Protein AF-A0A6V7L2P6-F1 (afdb_monomer)

Sequence (156 aa):
LWMKYSAVFPNIWAATAFKGATGSTRQIPIISHHISNHERWLEELGNHGNKISEFRGTAFTGWSRYDHYATMCELLPTAIPSLALCLRVWLHGYTEQTHMQVARSLGYVDHPLHINPQIRPVPIPNNLSYPGWQLTNGIDWYLNFKTKFDGIVNSD

Organism: NCBI:txid1563983

Radius of gyration: 18.39 Å; Cα contacts (8 Å, |Δi|>4): 206; chains: 1; bounding box: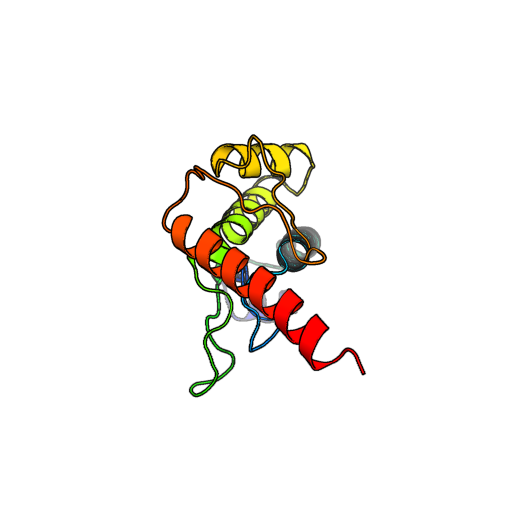 47×30×59 Å

Foldseek 3Di:
DLLVCVVPPLEDEAEAELEDPPDQAAAAGLLVVRLVRLVVVVVCCVVCVVSHNYYDYYHYDYDQGPDPPTHGHHDPLNRVLSVQLSVLCNVPNDDPVSLVVSCVQQPVPVHHDDSHDDDDDDDQDPDTDDPPSVVNSVSSVVVNVVNVVVCVVPPD

Solvent-accessible surface area (backbone atoms only — not comparable to full-atom values): 8949 Å² total; per-residue (Å²): 112,52,61,66,48,38,74,74,40,68,66,44,71,50,75,51,51,37,33,50,99,83,50,61,76,36,64,60,50,54,29,52,59,30,42,51,52,48,54,52,49,51,48,51,44,70,77,46,40,90,46,45,79,36,79,78,50,70,48,82,39,65,49,47,48,84,51,97,84,50,56,73,17,35,50,66,43,45,24,45,66,26,40,53,47,37,55,48,29,71,76,70,45,87,45,74,65,54,50,52,52,49,27,47,67,41,34,36,72,97,39,85,72,72,43,58,88,71,80,70,69,68,90,75,77,68,81,52,60,49,82,52,42,69,55,31,43,51,51,52,51,49,52,28,50,48,51,54,50,52,55,62,76,66,67,123

Structure (mmCIF, N/CA/C/O backbone):
data_AF-A0A6V7L2P6-F1
#
_entry.id   AF-A0A6V7L2P6-F1
#
loop_
_atom_site.group_PDB
_atom_site.id
_atom_site.type_symbol
_atom_site.label_atom_id
_atom_site.label_alt_id
_atom_site.label_comp_id
_atom_site.label_asym_id
_atom_site.label_entity_id
_atom_site.label_seq_id
_atom_site.pdbx_PDB_ins_code
_atom_site.Cartn_x
_atom_site.Cartn_y
_atom_site.Cartn_z
_atom_site.occupancy
_atom_site.B_iso_or_equiv
_atom_site.auth_seq_id
_atom_site.auth_comp_id
_atom_site.auth_asym_id
_atom_site.auth_atom_id
_atom_site.pdbx_PDB_model_num
ATOM 1 N N . LEU A 1 1 ? -23.751 5.116 9.781 1.00 85.31 1 LEU A N 1
ATOM 2 C CA . LEU A 1 1 ? -23.203 3.748 9.665 1.00 85.31 1 LEU A CA 1
ATOM 3 C C . LEU A 1 1 ? -22.838 3.183 11.038 1.00 85.31 1 LEU A C 1
ATOM 5 O O . LEU A 1 1 ? -23.547 2.302 11.500 1.00 85.31 1 LEU A O 1
ATOM 9 N N . TRP A 1 2 ? -21.841 3.753 11.724 1.00 90.62 2 TRP A N 1
ATOM 10 C CA . TRP A 1 2 ? -21.300 3.252 13.000 1.00 90.62 2 TRP A CA 1
ATOM 11 C C . TRP A 1 2 ? -22.331 2.942 14.087 1.00 90.62 2 TRP A C 1
ATOM 13 O O . TRP A 1 2 ? -22.355 1.819 14.567 1.00 90.62 2 TRP A O 1
ATOM 23 N N . MET A 1 3 ? -23.272 3.851 14.370 1.00 88.88 3 MET A N 1
ATOM 24 C CA . MET A 1 3 ? -24.327 3.598 15.370 1.00 88.88 3 MET A CA 1
ATOM 25 C C . MET A 1 3 ? -25.169 2.347 15.067 1.00 88.88 3 MET A C 1
ATOM 27 O O . MET A 1 3 ? -25.564 1.637 15.983 1.00 88.88 3 MET A O 1
ATOM 31 N N . LYS A 1 4 ? -25.430 2.055 13.782 1.00 91.12 4 LYS A N 1
ATOM 32 C CA . LYS A 1 4 ? -26.179 0.852 13.387 1.00 91.12 4 LYS A CA 1
ATOM 33 C C . LYS A 1 4 ? -25.357 -0.410 13.634 1.00 91.12 4 LYS A C 1
ATOM 35 O O . LYS A 1 4 ? -25.902 -1.393 14.116 1.00 91.12 4 LYS A O 1
ATOM 40 N N . TYR A 1 5 ? -24.061 -0.380 13.321 1.00 90.25 5 TYR A N 1
ATOM 41 C CA . TYR A 1 5 ? -23.186 -1.523 13.571 1.00 90.25 5 TYR A CA 1
ATOM 42 C C . TYR A 1 5 ? -22.951 -1.748 15.057 1.00 90.25 5 TYR A C 1
ATOM 44 O O . TYR A 1 5 ? -23.058 -2.883 15.496 1.00 90.25 5 TYR A O 1
ATOM 52 N N . SER A 1 6 ? -22.729 -0.698 15.843 1.00 89.88 6 SER A N 1
ATOM 53 C CA . SER A 1 6 ? -22.523 -0.822 17.290 1.00 89.88 6 SER A CA 1
ATOM 54 C C . SER A 1 6 ? -23.771 -1.253 18.057 1.00 89.88 6 SER A C 1
ATOM 56 O O . SER A 1 6 ? -23.647 -1.824 19.132 1.00 89.88 6 SER A O 1
ATOM 58 N N . ALA A 1 7 ? -24.970 -1.063 17.496 1.00 91.25 7 ALA A N 1
ATOM 59 C CA . ALA A 1 7 ? -26.194 -1.623 18.068 1.00 91.25 7 ALA A CA 1
ATOM 60 C C . ALA A 1 7 ? -26.267 -3.161 17.972 1.00 91.25 7 ALA A C 1
ATOM 62 O O . ALA A 1 7 ? -27.028 -3.776 18.712 1.00 91.25 7 ALA A O 1
ATOM 63 N N . VAL A 1 8 ? -25.508 -3.782 17.060 1.00 94.75 8 VAL A N 1
ATOM 64 C CA . VAL A 1 8 ? -25.556 -5.231 16.788 1.00 94.75 8 VAL A CA 1
ATOM 65 C C . VAL A 1 8 ? -24.246 -5.924 17.163 1.00 94.75 8 VAL A C 1
ATOM 67 O O . VAL A 1 8 ? -24.256 -7.013 17.731 1.00 94.75 8 VAL A O 1
ATOM 70 N N . PHE A 1 9 ? -23.112 -5.301 16.846 1.00 93.56 9 PHE A N 1
ATOM 71 C CA . PHE A 1 9 ? -21.780 -5.863 17.012 1.00 93.56 9 PHE A CA 1
ATOM 72 C C . PHE A 1 9 ? -21.034 -5.129 18.129 1.00 93.56 9 PHE A C 1
ATOM 74 O O . PHE A 1 9 ? -20.708 -3.950 17.969 1.00 93.56 9 PHE A O 1
ATOM 81 N N . PRO A 1 10 ? -20.708 -5.816 19.239 1.00 91.06 10 PRO A N 1
ATOM 82 C CA . PRO A 1 10 ? -20.013 -5.189 20.359 1.00 91.06 10 PRO A CA 1
ATOM 83 C C . PRO A 1 10 ? -18.560 -4.841 20.025 1.00 91.06 10 PRO A C 1
ATOM 85 O O . PRO A 1 10 ? -17.998 -3.948 20.641 1.00 91.06 10 PRO A O 1
ATOM 88 N N . ASN A 1 11 ? -17.958 -5.535 19.053 1.00 93.88 11 ASN A N 1
ATOM 89 C CA . ASN A 1 11 ? -16.575 -5.352 18.629 1.00 93.88 11 ASN A CA 1
ATOM 90 C C . ASN A 1 11 ? -16.528 -5.067 17.127 1.00 93.88 11 ASN A C 1
ATOM 92 O O . ASN A 1 11 ? -17.160 -5.780 16.346 1.00 93.88 11 ASN A O 1
ATOM 96 N N . ILE A 1 12 ? -15.728 -4.085 16.724 1.00 92.31 12 ILE A N 1
ATOM 97 C CA . ILE A 1 12 ? -15.554 -3.688 15.327 1.00 92.31 12 ILE A CA 1
ATOM 98 C C . ILE A 1 12 ? -14.090 -3.846 14.914 1.00 92.31 12 ILE A C 1
ATOM 100 O O . ILE A 1 12 ? -13.177 -3.465 15.644 1.00 92.31 12 ILE A O 1
ATOM 104 N N . TRP A 1 13 ? -13.888 -4.381 13.713 1.00 94.06 13 TRP A N 1
ATOM 105 C CA . TRP A 1 13 ? -12.611 -4.409 13.006 1.00 94.06 13 TRP A CA 1
ATOM 106 C C . TRP A 1 13 ? -12.747 -3.640 11.695 1.00 94.06 13 TRP A C 1
ATOM 108 O O . TRP A 1 13 ? -13.805 -3.677 11.064 1.00 94.06 13 TRP A O 1
ATOM 118 N N . ALA A 1 14 ? -11.675 -2.981 11.265 1.00 92.94 14 ALA A N 1
ATOM 119 C CA . ALA A 1 14 ? -11.579 -2.417 9.923 1.00 92.94 14 ALA A CA 1
ATOM 120 C C . ALA A 1 14 ? -10.668 -3.268 9.032 1.00 92.94 14 ALA A C 1
ATOM 122 O O . ALA A 1 14 ? -9.847 -4.059 9.503 1.00 92.94 14 ALA A O 1
ATOM 123 N N . ALA A 1 15 ? -10.786 -3.075 7.723 1.00 95.12 15 ALA A N 1
ATOM 124 C CA . ALA A 1 15 ? -9.839 -3.598 6.754 1.00 95.12 15 ALA A CA 1
ATOM 125 C C . ALA A 1 15 ? -9.508 -2.510 5.731 1.00 95.12 15 ALA A C 1
ATOM 127 O O . ALA A 1 15 ? -10.397 -1.855 5.192 1.00 95.12 15 ALA A O 1
ATOM 128 N N . THR A 1 16 ? -8.221 -2.334 5.466 1.00 96.06 16 THR A N 1
ATOM 129 C CA . THR A 1 16 ? -7.676 -1.423 4.450 1.00 96.06 16 THR A CA 1
ATOM 130 C C . THR A 1 16 ? -6.786 -2.217 3.496 1.00 96.06 16 THR A C 1
ATOM 132 O O . THR A 1 16 ? -6.536 -3.402 3.725 1.00 96.06 16 THR A O 1
ATOM 135 N N . ALA A 1 17 ? -6.325 -1.610 2.405 1.00 96.88 17 ALA A N 1
ATOM 136 C CA . ALA A 1 17 ? -5.499 -2.273 1.404 1.00 96.88 17 ALA A CA 1
ATOM 137 C C . ALA A 1 17 ? -4.221 -1.486 1.107 1.00 96.88 17 ALA A C 1
ATOM 139 O O . ALA A 1 17 ? -4.285 -0.280 0.873 1.00 96.88 17 ALA A O 1
ATOM 140 N N . PHE A 1 18 ? -3.080 -2.181 1.075 1.00 97.69 18 PHE A N 1
ATOM 141 C CA . PHE A 1 18 ? -1.772 -1.615 0.703 1.00 97.69 18 PHE A CA 1
ATOM 142 C C . PHE A 1 18 ? -1.365 -1.927 -0.748 1.00 97.69 18 PHE A C 1
ATOM 144 O O . PHE A 1 18 ? -0.371 -1.393 -1.237 1.00 97.69 18 PHE A O 1
ATOM 151 N N . LYS A 1 19 ? -2.099 -2.820 -1.419 1.00 96.81 19 LYS A N 1
ATOM 152 C CA . LYS A 1 19 ? -1.978 -3.145 -2.847 1.00 96.81 19 LYS A CA 1
ATOM 153 C C . LYS A 1 19 ? -3.313 -3.646 -3.392 1.00 96.81 19 LYS A C 1
ATOM 155 O O . LYS A 1 19 ? -4.166 -4.093 -2.616 1.00 96.81 19 LYS A O 1
ATOM 160 N N . GLY A 1 20 ? -3.460 -3.661 -4.710 1.00 93.69 20 GLY A N 1
ATOM 161 C CA . GLY A 1 20 ? -4.703 -4.037 -5.380 1.00 93.69 20 GLY A CA 1
ATOM 162 C C . GLY A 1 20 ? -5.631 -2.838 -5.576 1.00 93.69 20 GLY A C 1
ATOM 163 O O . GLY A 1 20 ? -5.279 -1.699 -5.285 1.00 93.69 20 GLY A O 1
ATOM 164 N N . ALA A 1 21 ? -6.839 -3.090 -6.082 1.00 85.25 21 ALA A N 1
ATOM 165 C CA . ALA A 1 21 ? -7.905 -2.095 -6.301 1.00 85.25 21 ALA A CA 1
ATOM 166 C C . ALA A 1 21 ? -7.582 -0.891 -7.227 1.00 85.25 21 ALA A C 1
ATOM 168 O O . ALA A 1 21 ? -8.449 -0.053 -7.451 1.00 85.25 21 ALA A O 1
ATOM 169 N N . THR A 1 22 ? -6.384 -0.813 -7.822 1.00 90.81 22 THR A N 1
ATOM 170 C CA . THR A 1 22 ? -5.962 0.284 -8.723 1.00 90.81 22 THR A CA 1
ATOM 171 C C . THR A 1 22 ? -5.808 -0.126 -10.202 1.00 90.81 22 THR A C 1
ATOM 173 O O . THR A 1 22 ? -5.385 0.668 -11.050 1.00 90.81 22 THR A O 1
ATOM 176 N N . GLY A 1 23 ? -6.136 -1.374 -10.539 1.00 91.62 23 GLY A N 1
ATOM 177 C CA . GLY A 1 23 ? -6.102 -1.963 -11.883 1.00 91.62 23 GLY A CA 1
ATOM 178 C C . GLY A 1 23 ? -5.876 -3.483 -11.871 1.00 91.62 23 GLY A C 1
ATOM 179 O O . GLY A 1 23 ? -5.050 -3.981 -11.110 1.00 91.62 23 GLY A O 1
ATOM 180 N N . SER A 1 24 ? -6.580 -4.222 -12.734 1.00 90.75 24 SER A N 1
ATOM 181 C CA . SER A 1 24 ? -6.551 -5.698 -12.786 1.00 90.75 24 SER A CA 1
ATOM 182 C C . SER A 1 24 ? -5.268 -6.305 -13.355 1.00 90.75 24 SER A C 1
ATOM 184 O O . SER A 1 24 ? -4.947 -7.452 -13.062 1.00 90.75 24 SER A O 1
ATOM 186 N N . THR A 1 25 ? -4.510 -5.534 -14.132 1.00 91.25 25 THR A N 1
ATOM 187 C CA . THR A 1 25 ? -3.255 -5.962 -14.777 1.00 91.25 25 THR A CA 1
ATOM 188 C C . THR A 1 25 ? -2.045 -5.163 -14.291 1.00 91.25 25 THR A C 1
ATOM 190 O O . THR A 1 25 ? -0.958 -5.219 -14.878 1.00 91.25 25 THR A O 1
ATOM 193 N N . ARG A 1 26 ? -2.218 -4.386 -13.214 1.00 92.44 26 ARG A N 1
ATOM 194 C CA . ARG A 1 26 ? -1.182 -3.498 -12.691 1.00 92.44 26 ARG A CA 1
ATOM 195 C C . ARG A 1 26 ? -0.044 -4.313 -12.073 1.00 92.44 26 ARG A C 1
ATOM 197 O O . ARG A 1 26 ? -0.278 -5.278 -11.354 1.00 92.44 26 ARG A O 1
ATOM 204 N N . GLN A 1 27 ? 1.194 -3.920 -12.366 1.00 94.44 27 GLN A N 1
ATOM 205 C CA . GLN A 1 27 ? 2.391 -4.633 -11.901 1.00 94.44 27 GLN A CA 1
ATOM 206 C C . GLN A 1 27 ? 2.978 -4.045 -10.612 1.00 94.44 27 GLN A C 1
ATOM 208 O O . GLN A 1 27 ? 3.554 -4.787 -9.826 1.00 94.44 27 GLN A O 1
ATOM 213 N N . ILE A 1 28 ? 2.819 -2.735 -10.391 1.00 95.06 28 ILE A N 1
ATOM 214 C CA . ILE A 1 28 ? 3.345 -2.000 -9.230 1.00 95.06 28 ILE A CA 1
ATOM 215 C C . ILE A 1 28 ? 2.219 -1.147 -8.626 1.00 95.06 28 ILE A C 1
ATOM 217 O O . ILE A 1 28 ? 1.508 -0.489 -9.398 1.00 95.06 28 ILE A O 1
ATOM 221 N N . PRO A 1 29 ? 2.055 -1.111 -7.291 1.00 96.00 29 PRO A N 1
ATOM 222 C CA . PRO A 1 29 ? 1.019 -0.305 -6.651 1.00 96.00 29 PRO A CA 1
ATOM 223 C C . PRO A 1 29 ? 1.151 1.198 -6.901 1.00 96.00 29 PRO A C 1
ATOM 225 O O . PRO A 1 29 ? 2.252 1.739 -7.007 1.00 96.00 29 PRO A O 1
ATOM 228 N N . ILE A 1 30 ? 0.015 1.900 -6.909 1.00 97.00 30 ILE A N 1
ATOM 229 C CA . ILE A 1 30 ? -0.003 3.359 -6.748 1.00 97.00 30 ILE A CA 1
ATOM 230 C C . ILE A 1 30 ? 0.068 3.647 -5.2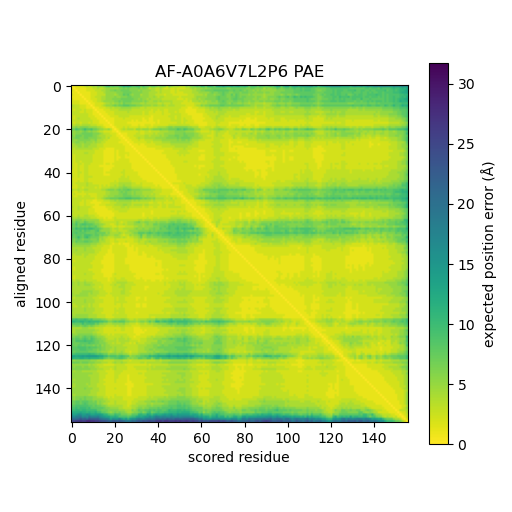46 1.00 97.00 30 ILE A C 1
ATOM 232 O O . ILE A 1 30 ? -0.953 3.673 -4.562 1.00 97.00 30 ILE A O 1
ATOM 236 N N . ILE A 1 31 ? 1.272 3.835 -4.711 1.00 98.06 31 ILE A N 1
ATOM 237 C CA . ILE A 1 31 ? 1.471 3.965 -3.261 1.00 98.06 31 ILE A CA 1
ATOM 238 C C . ILE A 1 31 ? 0.709 5.171 -2.692 1.00 98.06 31 ILE A C 1
ATOM 240 O O . ILE A 1 31 ? 0.090 5.058 -1.638 1.00 98.06 31 ILE A O 1
ATOM 244 N N . SER A 1 32 ? 0.689 6.301 -3.402 1.00 97.94 32 SER A N 1
ATOM 245 C CA . SER A 1 32 ? -0.044 7.508 -2.987 1.00 97.94 32 SER A CA 1
ATOM 246 C C . SER A 1 32 ? -1.545 7.265 -2.791 1.00 97.94 32 SER A C 1
ATOM 248 O O . SER A 1 32 ? -2.134 7.786 -1.846 1.00 97.94 32 SER A O 1
ATOM 250 N N . HIS A 1 33 ? -2.158 6.423 -3.630 1.00 97.62 33 HIS A N 1
ATOM 251 C CA . HIS A 1 33 ? -3.555 6.021 -3.483 1.00 97.62 33 HIS A CA 1
ATOM 252 C C . HIS A 1 33 ? -3.770 5.262 -2.170 1.00 97.62 33 HIS A C 1
ATOM 254 O O . HIS A 1 33 ? -4.693 5.569 -1.417 1.00 97.62 33 HIS A O 1
ATOM 260 N N . HIS A 1 34 ? -2.892 4.304 -1.864 1.00 98.00 34 HIS A N 1
ATOM 261 C CA . HIS A 1 34 ? -2.993 3.530 -0.632 1.00 98.00 34 HIS A CA 1
ATOM 262 C C . HIS A 1 34 ? -2.703 4.380 0.609 1.00 98.00 34 HIS A C 1
ATOM 264 O O . HIS A 1 34 ? -3.440 4.258 1.583 1.00 98.00 34 HIS A O 1
ATOM 270 N N . ILE A 1 35 ? -1.722 5.288 0.570 1.00 98.19 35 ILE A N 1
ATOM 271 C CA . ILE A 1 35 ? -1.475 6.265 1.645 1.00 98.19 35 ILE A CA 1
ATOM 272 C C . ILE A 1 35 ? -2.738 7.086 1.911 1.00 98.19 35 ILE A C 1
ATOM 274 O O . ILE A 1 35 ? -3.235 7.081 3.035 1.00 98.19 35 ILE A O 1
ATOM 278 N N . SER A 1 36 ? -3.305 7.700 0.868 1.00 97.88 36 SER A N 1
ATOM 279 C CA . SER A 1 36 ? -4.511 8.522 0.996 1.00 97.88 36 SER A CA 1
ATOM 280 C C . SER A 1 36 ? -5.678 7.727 1.587 1.00 97.88 36 SER A C 1
ATOM 282 O O . SER A 1 36 ? -6.374 8.214 2.473 1.00 97.88 36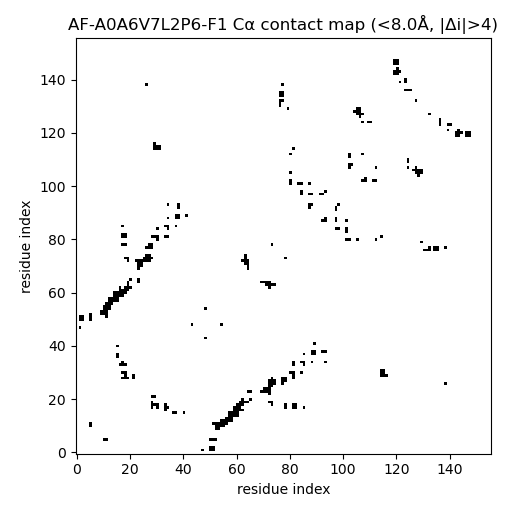 SER A O 1
ATOM 284 N N . ASN A 1 37 ? -5.860 6.470 1.172 1.00 97.31 37 ASN A N 1
ATOM 285 C CA . ASN A 1 37 ? -6.890 5.603 1.740 1.00 97.31 37 ASN A CA 1
ATOM 286 C C . ASN A 1 37 ? -6.688 5.351 3.248 1.00 97.31 37 ASN A C 1
ATOM 288 O O . ASN A 1 37 ? -7.658 5.346 4.001 1.00 97.31 37 ASN A O 1
ATOM 292 N N . HIS A 1 38 ? -5.447 5.169 3.711 1.00 97.75 38 HIS A N 1
ATOM 293 C CA . HIS A 1 38 ? -5.165 4.987 5.140 1.00 97.75 38 HIS A CA 1
ATOM 294 C C . HIS A 1 38 ? -5.406 6.269 5.939 1.00 97.75 38 HIS A C 1
ATOM 296 O O . HIS A 1 38 ? -5.995 6.200 7.014 1.00 97.75 38 HIS A O 1
ATOM 302 N N . GLU A 1 39 ? -5.025 7.432 5.407 1.00 97.75 39 GLU A N 1
ATOM 303 C CA . GLU A 1 39 ? -5.317 8.723 6.041 1.00 97.75 39 GLU A CA 1
ATOM 304 C C . GLU A 1 39 ? -6.825 8.958 6.177 1.00 97.75 39 GLU A C 1
ATOM 306 O O . GLU A 1 39 ? -7.287 9.361 7.241 1.00 97.75 39 GLU A O 1
ATOM 311 N N . ARG A 1 40 ? -7.615 8.618 5.148 1.00 97.25 40 ARG A N 1
ATOM 312 C CA . ARG A 1 40 ? -9.084 8.704 5.207 1.00 97.25 40 ARG A CA 1
ATOM 313 C C . ARG A 1 40 ? -9.695 7.754 6.229 1.00 97.25 40 ARG A C 1
ATOM 315 O O . ARG A 1 40 ? -10.648 8.127 6.905 1.00 97.25 40 ARG A O 1
ATOM 322 N N . TRP A 1 41 ? -9.147 6.550 6.383 1.00 95.94 41 TRP A N 1
ATOM 323 C CA . TRP A 1 41 ? -9.575 5.639 7.445 1.00 95.94 41 TRP A CA 1
ATOM 324 C C . TRP A 1 41 ? -9.266 6.185 8.840 1.00 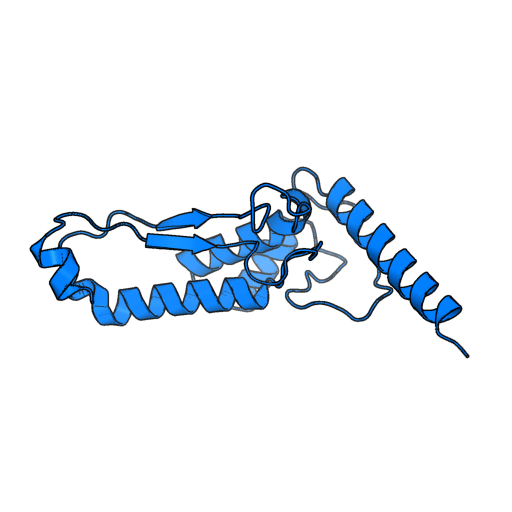95.94 41 TRP A C 1
ATOM 326 O O . TRP A 1 41 ? -10.115 6.092 9.724 1.00 95.94 41 TRP A O 1
ATOM 336 N N . LEU A 1 42 ? -8.080 6.766 9.042 1.00 96.00 42 LEU A N 1
ATOM 337 C CA . LEU A 1 42 ? -7.727 7.413 10.306 1.00 96.00 42 LEU A CA 1
ATOM 338 C C . LEU A 1 42 ? -8.637 8.613 10.597 1.00 96.00 42 LEU A C 1
ATOM 340 O O . LEU A 1 42 ? -9.087 8.766 11.728 1.00 96.00 42 LEU A O 1
ATOM 344 N N . GLU A 1 43 ? -8.951 9.425 9.585 1.00 96.69 43 GLU A N 1
ATOM 345 C CA . GLU A 1 43 ? -9.891 10.546 9.691 1.00 96.69 43 GLU A CA 1
ATOM 346 C C . GLU A 1 43 ? -11.302 10.067 10.072 1.00 96.69 43 GLU A C 1
ATOM 348 O O . GLU A 1 43 ? -11.898 10.585 11.016 1.00 96.69 43 GLU A O 1
ATOM 353 N N . GLU A 1 44 ? -11.824 9.039 9.398 1.00 94.94 44 GLU A N 1
ATOM 354 C CA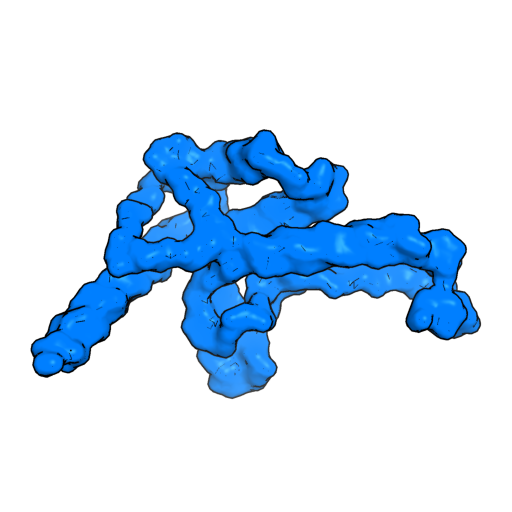 . GLU A 1 44 ? -13.135 8.444 9.689 1.00 94.94 44 GLU A CA 1
ATOM 355 C C . GLU A 1 44 ? -13.203 7.901 11.126 1.00 94.94 44 GLU A C 1
ATOM 357 O O . GLU A 1 44 ? -14.164 8.162 11.857 1.00 94.94 44 GLU A O 1
ATOM 362 N N . LEU A 1 45 ? -12.160 7.188 11.567 1.00 93.56 45 LEU A N 1
ATOM 363 C CA . LEU A 1 45 ? -12.060 6.672 12.933 1.00 93.56 45 LEU A CA 1
ATOM 364 C C . LEU A 1 45 ? -11.880 7.795 13.963 1.00 93.56 45 LEU A C 1
ATOM 366 O O . LEU A 1 45 ? -12.445 7.709 15.050 1.00 93.56 45 LEU A O 1
ATOM 370 N N . GLY A 1 46 ? -11.161 8.868 13.634 1.00 94.00 46 GLY A N 1
ATOM 371 C CA . GLY A 1 46 ? -11.028 10.043 14.497 1.00 94.00 46 GLY A CA 1
ATOM 372 C C . GLY A 1 46 ? -12.351 10.795 14.671 1.00 94.00 46 GLY A C 1
ATOM 373 O O . GLY A 1 46 ? -12.728 11.148 15.787 1.00 94.00 46 GLY A O 1
ATOM 374 N N . ASN A 1 47 ? -13.101 10.977 13.583 1.00 95.00 47 ASN A N 1
ATOM 375 C CA . ASN A 1 47 ? -14.361 11.721 13.577 1.00 95.00 47 ASN A CA 1
ATOM 376 C C . ASN A 1 47 ? -15.531 10.936 14.178 1.00 95.00 47 ASN A C 1
ATOM 378 O O . ASN A 1 47 ? -16.505 11.528 14.662 1.00 95.00 47 ASN A O 1
ATOM 382 N N . HIS A 1 48 ? -15.508 9.606 14.074 1.00 93.31 48 HIS A N 1
ATOM 383 C CA . HIS A 1 48 ? -16.660 8.764 14.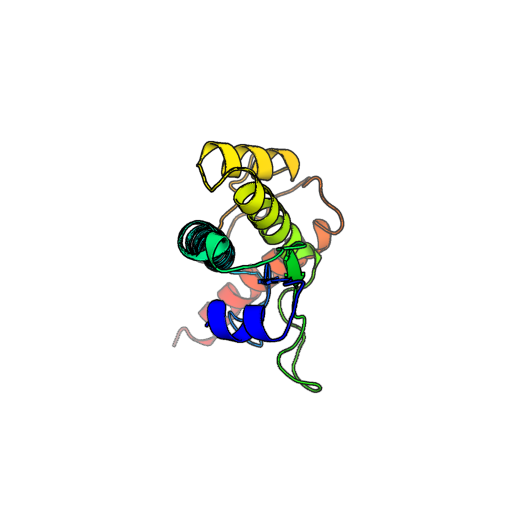396 1.00 93.31 48 HIS A CA 1
ATOM 384 C C . HIS A 1 48 ? -16.357 7.594 15.332 1.00 93.31 48 HIS A C 1
ATOM 386 O O . HIS A 1 48 ? -17.282 6.858 15.680 1.00 93.31 48 HIS A O 1
ATOM 392 N N . GLY A 1 49 ? -15.119 7.443 15.801 1.00 89.69 49 GLY A N 1
ATOM 393 C CA . GLY A 1 49 ? -14.718 6.381 16.725 1.00 89.69 49 GLY A CA 1
ATOM 394 C C . GLY A 1 49 ? -15.481 6.406 18.048 1.00 89.69 49 GLY A C 1
ATOM 395 O O . GLY A 1 49 ? -15.765 5.354 18.604 1.00 89.69 49 GLY A O 1
ATOM 396 N N . ASN A 1 50 ? -15.942 7.577 18.499 1.00 91.19 50 ASN A N 1
ATOM 397 C CA . ASN A 1 50 ? -16.806 7.704 19.679 1.00 91.19 50 ASN A CA 1
ATOM 398 C C . ASN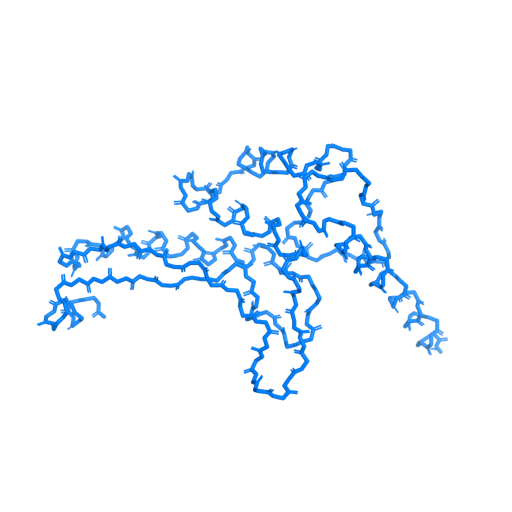 A 1 50 ? -18.188 7.039 19.523 1.00 91.19 50 ASN A C 1
ATOM 400 O O . ASN A 1 50 ? -18.894 6.848 20.509 1.00 91.19 50 ASN A O 1
ATOM 404 N N . LYS A 1 51 ? -18.596 6.708 18.292 1.00 92.06 51 LYS A N 1
ATOM 405 C CA . LYS A 1 51 ? -19.836 5.975 17.994 1.00 92.06 51 LYS A CA 1
ATOM 406 C C . LYS A 1 51 ? -19.618 4.461 17.977 1.00 92.06 51 LYS A C 1
ATOM 408 O O . LYS A 1 51 ? -20.591 3.739 17.778 1.00 92.06 51 LYS A O 1
ATOM 413 N N . ILE A 1 52 ? -18.373 4.002 18.120 1.00 91.62 52 ILE A N 1
ATOM 414 C CA . ILE A 1 52 ? -17.981 2.595 18.130 1.00 91.62 52 ILE A CA 1
ATOM 415 C C . ILE A 1 52 ? -17.820 2.153 19.583 1.00 91.62 52 ILE A C 1
ATOM 417 O O . ILE A 1 52 ? -17.045 2.750 20.321 1.00 91.62 52 ILE A O 1
ATOM 421 N N . SER A 1 53 ? -18.534 1.100 19.987 1.00 89.62 53 SER A N 1
ATOM 422 C CA . SER A 1 53 ? -18.430 0.557 21.349 1.00 89.62 53 SER A CA 1
ATOM 423 C C . SER A 1 53 ? -17.017 0.073 21.680 1.00 89.62 53 SER A C 1
ATOM 425 O O . SER A 1 53 ? -16.484 0.436 22.719 1.00 89.62 53 SER A O 1
ATOM 427 N N . GLU A 1 54 ? -16.416 -0.723 20.792 1.00 92.25 54 GLU A N 1
ATOM 428 C CA . GLU A 1 54 ? -15.056 -1.242 20.947 1.00 92.25 54 GLU A CA 1
ATOM 429 C C . GLU A 1 54 ? -14.430 -1.475 19.565 1.00 92.25 54 GLU A C 1
ATOM 431 O O . GLU A 1 54 ? -14.909 -2.300 18.778 1.00 92.25 54 GLU A O 1
ATOM 436 N N . PHE A 1 55 ? -13.348 -0.760 19.259 1.00 92.69 55 PHE A N 1
ATOM 437 C CA . PHE A 1 55 ? -12.573 -0.950 18.033 1.00 92.69 55 PHE A CA 1
ATOM 438 C C . PHE A 1 55 ? -11.348 -1.822 18.320 1.00 92.69 55 PHE A C 1
ATOM 440 O O . PHE A 1 55 ? -10.493 -1.455 19.119 1.00 92.69 55 PHE A O 1
ATOM 447 N N . ARG A 1 56 ? -11.254 -2.987 17.674 1.00 94.75 56 ARG A N 1
ATOM 448 C CA . ARG A 1 56 ? -10.237 -4.006 17.988 1.00 94.75 56 ARG A CA 1
ATOM 449 C C . ARG A 1 56 ? -8.973 -3.913 17.148 1.00 94.75 56 ARG A C 1
ATOM 451 O O . ARG A 1 56 ? -7.928 -4.397 17.571 1.00 94.75 56 ARG A O 1
ATOM 458 N N . GLY A 1 57 ? -9.058 -3.309 15.969 1.00 93.62 57 GLY A N 1
ATOM 459 C CA . GLY A 1 57 ? -7.908 -3.151 15.092 1.00 93.62 57 GLY A CA 1
ATOM 460 C C . GLY A 1 57 ? -8.270 -3.131 13.617 1.00 93.62 57 GLY A C 1
ATOM 461 O O . GLY A 1 57 ? -9.441 -3.173 13.228 1.00 93.62 57 GLY A O 1
ATOM 462 N N . THR A 1 58 ? -7.222 -3.093 12.798 1.00 96.12 58 THR A N 1
ATOM 463 C CA . THR A 1 58 ? -7.330 -2.997 11.343 1.00 96.12 58 THR A CA 1
ATOM 464 C C . THR A 1 58 ? -6.474 -4.060 10.673 1.00 96.12 58 THR A C 1
ATOM 466 O O . THR A 1 58 ? -5.281 -4.169 10.950 1.00 96.12 58 THR A O 1
ATOM 469 N N . ALA A 1 59 ? -7.069 -4.813 9.749 1.00 97.38 59 ALA A N 1
ATOM 470 C CA . ALA A 1 59 ? -6.347 -5.738 8.886 1.00 97.38 59 ALA A CA 1
ATOM 471 C C . ALA A 1 59 ? -5.847 -5.020 7.622 1.00 97.38 59 ALA A C 1
ATOM 473 O O . ALA A 1 59 ? -6.598 -4.302 6.959 1.00 97.38 59 ALA A O 1
ATOM 474 N N . PHE A 1 60 ? -4.582 -5.237 7.267 1.00 97.38 60 PHE A N 1
ATOM 475 C CA . PHE A 1 60 ? -3.980 -4.687 6.053 1.00 97.38 60 PHE A CA 1
ATOM 476 C C . PHE A 1 60 ? -3.989 -5.769 4.984 1.00 97.38 60 PHE A C 1
ATOM 478 O O . PHE A 1 60 ? -3.294 -6.778 5.080 1.00 97.38 60 PHE A O 1
ATOM 485 N N . THR A 1 61 ? -4.820 -5.569 3.973 1.00 96.69 61 THR A N 1
ATOM 486 C CA . THR A 1 61 ? -5.075 -6.541 2.913 1.00 96.69 61 THR A CA 1
ATOM 487 C C . THR A 1 61 ? -4.272 -6.214 1.657 1.00 96.69 61 THR A C 1
ATOM 489 O O . THR A 1 61 ? -3.872 -5.074 1.419 1.00 96.69 61 THR A O 1
ATOM 492 N N . GLY A 1 62 ? -4.021 -7.233 0.839 1.00 95.69 62 GLY A N 1
ATOM 493 C CA . GLY A 1 62 ? -3.289 -7.085 -0.411 1.00 95.69 62 GLY A CA 1
ATOM 494 C C . GLY A 1 62 ? -3.784 -8.070 -1.454 1.00 95.69 62 GLY A C 1
ATOM 495 O O . GLY A 1 62 ? -3.234 -9.160 -1.595 1.00 95.69 62 GLY A O 1
ATOM 496 N N . TRP A 1 63 ? -4.826 -7.683 -2.183 1.00 91.88 63 TRP A N 1
ATOM 497 C CA . TRP A 1 63 ? -5.470 -8.522 -3.192 1.00 91.88 63 TRP A CA 1
ATOM 498 C C . TRP A 1 63 ? -4.496 -8.830 -4.330 1.00 91.88 63 TRP A C 1
ATOM 500 O O . TRP A 1 63 ? -3.752 -7.955 -4.773 1.00 91.88 63 TRP A O 1
ATOM 510 N N . SER A 1 64 ? -4.466 -10.084 -4.780 1.00 88.81 64 SER A N 1
ATOM 511 C CA . SER A 1 64 ? -3.560 -10.529 -5.853 1.00 88.81 64 SER A CA 1
ATOM 512 C C . SER A 1 64 ? -4.268 -10.767 -7.186 1.00 88.81 64 SER A C 1
ATOM 514 O O . SER A 1 64 ? -3.590 -11.017 -8.172 1.00 88.81 64 SER A O 1
ATOM 516 N N . ARG A 1 65 ? -5.605 -10.718 -7.222 1.00 90.94 65 ARG A N 1
ATOM 517 C CA . ARG A 1 65 ? -6.450 -10.875 -8.417 1.00 90.94 65 ARG A CA 1
ATOM 518 C C . ARG A 1 65 ? -7.833 -10.267 -8.165 1.00 90.94 65 ARG A C 1
ATOM 520 O O . ARG A 1 65 ? -8.233 -10.151 -7.007 1.00 90.94 65 ARG A O 1
ATOM 527 N N . TYR A 1 66 ? -8.539 -9.897 -9.233 1.00 89.25 66 TYR A N 1
ATOM 528 C CA . TYR A 1 66 ? -9.865 -9.254 -9.164 1.00 89.25 66 TYR A CA 1
ATOM 529 C C . TYR A 1 66 ? -11.019 -10.254 -9.224 1.00 89.25 66 TYR A C 1
ATOM 531 O O . TYR A 1 66 ? -12.097 -9.995 -8.701 1.00 89.25 66 TYR A O 1
ATOM 539 N N . ASP A 1 67 ? -10.771 -11.416 -9.812 1.00 88.62 67 ASP A N 1
ATOM 540 C CA . ASP A 1 67 ? -11.674 -12.556 -9.823 1.00 88.62 67 ASP A CA 1
ATOM 541 C C . ASP A 1 67 ? -10.843 -13.853 -9.845 1.00 88.62 67 ASP A C 1
ATOM 543 O O . ASP A 1 67 ? -9.614 -13.814 -9.761 1.00 88.62 67 ASP A O 1
ATOM 547 N N . HIS A 1 68 ? -11.499 -15.013 -9.894 1.00 88.12 68 HIS A N 1
ATOM 548 C CA . HIS A 1 68 ? -10.826 -16.315 -9.820 1.00 88.12 68 HIS A CA 1
ATOM 549 C C . HIS A 1 68 ? -9.953 -16.651 -11.038 1.00 88.12 68 HIS A C 1
ATOM 551 O O . HIS A 1 68 ? -9.009 -17.423 -10.882 1.00 88.12 68 HIS A O 1
ATOM 557 N N . TYR A 1 69 ? -10.244 -16.080 -12.207 1.00 89.12 69 TYR A N 1
ATOM 558 C CA . TYR A 1 69 ? -9.568 -16.362 -13.476 1.00 89.12 69 TYR A CA 1
ATOM 559 C C . TYR A 1 69 ? -8.694 -15.196 -13.965 1.00 89.12 69 TYR A C 1
ATOM 561 O O . TYR A 1 69 ? -7.971 -15.337 -14.950 1.00 89.12 69 TYR A O 1
ATOM 569 N N . ALA A 1 70 ? -8.731 -14.053 -13.279 1.00 88.12 70 ALA A N 1
ATOM 570 C CA . ALA A 1 70 ? -7.920 -12.889 -13.590 1.00 88.12 70 ALA A CA 1
ATOM 571 C C . ALA A 1 70 ? -6.418 -13.144 -13.398 1.00 88.12 70 ALA A C 1
ATOM 573 O O . ALA A 1 70 ? -5.977 -13.890 -12.517 1.00 88.12 70 ALA A O 1
ATOM 574 N N . THR A 1 71 ? -5.618 -12.435 -14.197 1.00 90.75 71 THR A N 1
ATOM 575 C CA . THR A 1 71 ? -4.163 -12.373 -14.039 1.00 90.75 71 THR A CA 1
ATOM 576 C C . THR A 1 71 ? -3.775 -11.843 -12.663 1.00 90.75 71 THR A C 1
ATOM 578 O O . THR A 1 71 ? -4.495 -11.035 -12.070 1.00 90.75 71 THR A O 1
ATOM 581 N N . MET A 1 72 ? -2.595 -12.238 -12.181 1.00 90.75 72 MET A N 1
ATOM 582 C CA . MET A 1 72 ? -2.058 -11.659 -10.954 1.00 90.75 72 MET A CA 1
ATOM 583 C C . MET A 1 72 ? -1.746 -10.170 -11.136 1.00 90.75 72 MET A C 1
ATOM 585 O O . MET A 1 72 ? -1.120 -9.779 -12.122 1.00 90.75 72 MET A O 1
ATOM 589 N N . CYS A 1 73 ? -2.137 -9.361 -10.155 1.00 92.25 73 CYS A N 1
ATOM 590 C CA . CYS A 1 73 ? -1.759 -7.957 -10.047 1.00 92.25 73 CYS A CA 1
ATOM 591 C C . CYS A 1 73 ? -0.839 -7.742 -8.841 1.00 92.25 73 CYS A C 1
ATOM 593 O O . CYS A 1 73 ? -1.009 -8.385 -7.801 1.00 92.25 73 CYS A O 1
ATOM 595 N N . GLU A 1 74 ? 0.103 -6.807 -8.980 1.00 94.19 74 GLU A N 1
ATOM 596 C CA . GLU A 1 74 ? 0.919 -6.253 -7.891 1.00 94.19 74 GLU A CA 1
ATOM 597 C C . GLU A 1 74 ? 1.508 -7.348 -6.986 1.00 94.19 74 GLU A C 1
ATOM 599 O O . GLU A 1 74 ? 1.015 -7.630 -5.884 1.00 94.19 74 GLU A O 1
ATOM 604 N N . LEU A 1 75 ? 2.559 -8.015 -7.473 1.00 94.88 75 LEU A N 1
ATOM 605 C CA . LEU A 1 75 ? 3.235 -9.072 -6.721 1.00 94.88 75 LEU A CA 1
ATOM 606 C C . LEU A 1 75 ? 3.744 -8.538 -5.378 1.00 94.88 75 LEU A C 1
ATOM 608 O O . LEU A 1 75 ? 4.154 -7.382 -5.276 1.00 94.88 75 LEU A O 1
ATOM 612 N N . LEU A 1 76 ? 3.757 -9.391 -4.348 1.00 96.19 76 LEU A N 1
ATOM 613 C CA . LEU A 1 76 ? 4.088 -8.965 -2.986 1.00 96.19 76 LEU A CA 1
ATOM 614 C C . LEU A 1 76 ? 5.404 -8.166 -2.894 1.00 96.19 76 LEU A C 1
ATOM 616 O O . LEU A 1 76 ? 5.360 -7.103 -2.280 1.00 96.19 76 LEU A O 1
ATOM 620 N N . PRO A 1 77 ? 6.527 -8.564 -3.532 1.00 96.50 77 PRO A N 1
ATOM 621 C CA . PRO A 1 77 ? 7.762 -7.784 -3.437 1.00 96.50 77 PRO A CA 1
ATOM 622 C C . PRO A 1 77 ? 7.638 -6.353 -3.972 1.00 96.50 77 PRO A C 1
ATOM 624 O O . PRO A 1 77 ? 8.098 -5.419 -3.320 1.00 96.50 77 PRO A O 1
ATOM 627 N N . THR A 1 78 ? 6.915 -6.159 -5.083 1.00 95.88 78 THR A N 1
ATOM 628 C CA . THR A 1 78 ? 6.641 -4.821 -5.649 1.00 95.88 78 THR A CA 1
ATOM 629 C C . THR A 1 78 ? 5.781 -3.955 -4.727 1.00 95.88 78 THR A C 1
ATOM 631 O O . THR A 1 78 ? 5.784 -2.731 -4.835 1.00 95.88 78 THR A O 1
ATOM 634 N N . ALA A 1 79 ? 5.051 -4.585 -3.804 1.00 97.50 79 ALA A N 1
ATOM 635 C CA . ALA A 1 79 ? 4.142 -3.931 -2.881 1.00 97.50 79 ALA A CA 1
ATOM 636 C C . ALA A 1 79 ? 4.707 -3.722 -1.472 1.00 97.50 79 ALA A C 1
ATOM 638 O O . ALA A 1 79 ? 4.068 -3.035 -0.675 1.00 97.50 79 ALA A O 1
ATOM 639 N N . ILE A 1 80 ? 5.893 -4.250 -1.153 1.00 98.12 80 ILE A N 1
ATOM 640 C CA . ILE A 1 80 ? 6.528 -4.047 0.158 1.00 98.12 80 ILE A CA 1
ATOM 641 C C . ILE A 1 80 ? 6.745 -2.558 0.474 1.00 98.12 80 ILE A C 1
ATOM 643 O O . ILE A 1 80 ? 6.402 -2.157 1.588 1.00 98.12 80 ILE A O 1
ATOM 647 N N . PRO A 1 81 ? 7.219 -1.705 -0.458 1.00 97.94 81 PRO A N 1
ATOM 648 C CA . PRO A 1 81 ? 7.325 -0.273 -0.182 1.00 97.94 81 PRO A CA 1
ATOM 649 C C . PRO A 1 81 ? 5.979 0.381 0.150 1.00 97.94 81 PRO A C 1
ATOM 651 O O . PRO A 1 81 ? 5.900 1.200 1.065 1.00 97.94 81 PRO A O 1
ATOM 654 N N . SER A 1 82 ? 4.908 -0.037 -0.534 1.00 98.38 82 SER A N 1
ATOM 655 C CA . SER A 1 82 ? 3.544 0.415 -0.242 1.00 98.38 82 SER A CA 1
ATOM 656 C C . SER A 1 82 ? 3.089 -0.030 1.148 1.00 98.38 82 SER A C 1
ATOM 658 O O . SER A 1 82 ? 2.613 0.791 1.928 1.00 98.38 82 SER A O 1
ATOM 660 N N . LEU A 1 83 ? 3.295 -1.306 1.497 1.00 98.50 83 LEU A N 1
ATOM 661 C CA . LEU A 1 83 ? 2.975 -1.861 2.815 1.00 98.50 83 LEU A CA 1
ATOM 662 C C . LEU A 1 83 ? 3.695 -1.106 3.935 1.00 98.50 83 LEU A C 1
ATOM 664 O O . LEU A 1 83 ? 3.060 -0.700 4.906 1.00 98.50 83 LEU A O 1
ATOM 668 N N . ALA A 1 84 ? 5.004 -0.897 3.792 1.00 98.50 84 ALA A N 1
ATOM 669 C CA . ALA A 1 84 ? 5.816 -0.214 4.790 1.00 98.50 84 ALA A CA 1
ATOM 670 C C . ALA A 1 84 ? 5.360 1.238 4.998 1.00 98.50 84 ALA A C 1
ATOM 672 O O . ALA A 1 84 ? 5.212 1.675 6.141 1.00 98.50 84 ALA A O 1
ATOM 673 N N . LEU A 1 85 ? 5.074 1.968 3.912 1.00 98.56 85 LEU A N 1
ATOM 674 C CA . LEU A 1 85 ? 4.535 3.327 3.992 1.00 98.56 85 LEU A CA 1
ATOM 675 C C . LEU A 1 85 ? 3.146 3.346 4.628 1.00 98.56 85 LEU A C 1
ATOM 677 O O . LEU A 1 85 ? 2.926 4.118 5.554 1.00 98.56 85 LEU A O 1
ATOM 681 N N . CYS A 1 86 ? 2.238 2.466 4.206 1.00 98.50 86 CYS A N 1
ATOM 682 C CA . CYS A 1 86 ? 0.893 2.371 4.771 1.00 98.50 86 CYS A CA 1
ATOM 683 C C . CYS A 1 86 ? 0.920 2.085 6.280 1.00 98.50 86 CYS A C 1
ATOM 685 O O . CYS A 1 86 ? 0.196 2.727 7.038 1.00 98.50 86 CYS A O 1
ATOM 687 N N . LEU A 1 87 ? 1.775 1.161 6.736 1.00 98.19 87 LEU A N 1
ATOM 688 C CA . LEU A 1 87 ? 1.948 0.860 8.163 1.00 98.19 87 LEU A CA 1
ATOM 689 C C . LEU A 1 87 ? 2.483 2.070 8.933 1.00 98.19 87 LEU A C 1
ATOM 691 O O . LEU A 1 87 ? 1.992 2.393 10.013 1.00 98.19 87 LEU A O 1
ATOM 695 N N . ARG A 1 88 ? 3.484 2.761 8.378 1.00 98.00 88 ARG A N 1
ATOM 696 C CA . ARG A 1 88 ? 4.092 3.925 9.026 1.00 98.00 88 ARG A CA 1
ATOM 697 C C . ARG A 1 88 ? 3.118 5.104 9.106 1.00 98.00 88 ARG A C 1
ATOM 699 O O . ARG A 1 88 ? 3.039 5.740 10.152 1.00 98.00 88 ARG A O 1
ATOM 706 N N . VAL A 1 89 ? 2.343 5.337 8.046 1.00 98.19 89 VAL A N 1
ATOM 707 C CA . VAL A 1 89 ? 1.265 6.337 7.995 1.00 98.19 89 VAL A CA 1
ATOM 708 C C . VAL A 1 89 ? 0.161 6.005 8.993 1.00 98.19 89 VAL A C 1
ATOM 710 O O . VAL A 1 89 ? -0.298 6.894 9.697 1.00 98.19 89 VAL A O 1
ATOM 713 N N . TRP A 1 90 ? -0.222 4.735 9.125 1.00 97.56 90 TRP A N 1
ATOM 714 C CA . TRP A 1 90 ? -1.233 4.326 10.102 1.00 97.56 90 TRP A CA 1
ATOM 715 C C . TRP A 1 90 ? -0.842 4.652 11.548 1.00 97.56 90 TRP A C 1
ATOM 717 O O . TRP A 1 90 ? -1.692 5.010 12.356 1.00 97.56 90 TRP A O 1
ATOM 727 N N . LEU A 1 91 ? 0.447 4.534 11.876 1.00 96.25 91 LEU A N 1
ATOM 728 C CA . LEU A 1 91 ? 0.958 4.770 13.228 1.00 96.25 91 LEU A CA 1
ATOM 729 C C . LEU A 1 91 ? 1.309 6.237 13.509 1.00 96.25 91 LEU A C 1
ATOM 731 O O . LEU A 1 91 ? 1.231 6.666 14.659 1.00 96.25 91 LEU A O 1
ATOM 735 N N . HIS A 1 92 ? 1.752 6.989 12.497 1.00 96.50 92 HIS A N 1
ATOM 736 C CA . HIS A 1 92 ? 2.383 8.302 12.700 1.00 96.50 92 HIS A CA 1
ATOM 737 C C . HIS A 1 92 ? 1.896 9.404 11.750 1.00 96.50 92 HIS A C 1
ATOM 739 O O . HIS A 1 92 ? 2.379 10.530 11.838 1.00 96.50 92 HIS A O 1
ATOM 745 N N . GLY A 1 93 ? 0.965 9.102 10.846 1.00 96.00 93 GLY A N 1
ATOM 746 C CA . GLY A 1 93 ? 0.574 9.995 9.758 1.00 96.00 93 GLY A CA 1
ATOM 747 C C . GLY A 1 93 ? 1.620 10.079 8.643 1.00 96.00 93 GLY A C 1
ATOM 748 O O . GLY A 1 93 ? 2.779 9.659 8.785 1.00 96.00 93 GLY A O 1
ATOM 749 N N . TYR A 1 94 ? 1.203 10.608 7.493 1.00 97.06 94 TYR A N 1
ATOM 750 C CA . TYR A 1 94 ? 2.122 10.885 6.397 1.00 97.06 94 TYR A CA 1
ATOM 751 C C . TYR A 1 94 ? 2.872 12.197 6.637 1.00 97.06 94 TYR A C 1
ATOM 753 O O . TYR A 1 94 ? 2.289 13.232 6.948 1.00 97.06 94 TYR A O 1
ATOM 761 N N . THR A 1 95 ? 4.188 12.149 6.454 1.00 97.50 95 THR A N 1
ATOM 762 C CA . THR A 1 95 ? 5.068 13.316 6.359 1.00 97.50 95 THR A CA 1
ATOM 763 C C . THR A 1 95 ? 6.223 12.970 5.422 1.00 97.50 95 THR A C 1
ATOM 765 O O . THR A 1 95 ? 6.556 11.794 5.246 1.00 97.50 95 THR A O 1
ATOM 768 N N . GLU A 1 96 ? 6.910 13.977 4.888 1.00 96.69 96 GLU A N 1
ATOM 769 C CA . GLU A 1 96 ? 8.148 13.755 4.125 1.00 96.69 96 GLU A CA 1
ATOM 770 C C . GLU A 1 96 ? 9.214 13.026 4.961 1.00 96.69 96 GLU A C 1
ATOM 772 O O . GLU A 1 96 ? 9.949 12.176 4.461 1.00 96.69 96 GLU A O 1
ATOM 777 N N . GLN A 1 97 ? 9.263 13.277 6.274 1.00 96.88 97 GLN A N 1
ATOM 778 C CA . GLN A 1 97 ? 10.155 12.554 7.180 1.00 96.88 97 GLN A CA 1
ATOM 779 C C . GLN A 1 97 ? 9.788 11.068 7.275 1.00 96.88 97 GLN A C 1
ATOM 781 O O . GLN A 1 97 ? 10.673 10.213 7.197 1.00 96.88 97 GLN A O 1
ATOM 786 N N . THR A 1 98 ? 8.496 10.756 7.411 1.00 96.25 98 THR A N 1
ATOM 787 C CA . THR A 1 98 ? 7.963 9.388 7.390 1.00 96.25 98 THR A CA 1
ATOM 788 C C . THR A 1 98 ? 8.364 8.677 6.097 1.00 96.25 98 THR A C 1
ATOM 790 O O . THR A 1 98 ? 8.879 7.557 6.145 1.00 96.25 98 THR A O 1
ATOM 793 N N . HIS A 1 99 ? 8.191 9.339 4.948 1.00 97.94 99 HIS A N 1
ATOM 794 C CA . HIS A 1 99 ? 8.559 8.794 3.642 1.00 97.94 99 HIS A CA 1
ATOM 795 C C . HIS A 1 99 ? 10.058 8.513 3.540 1.00 97.94 99 HIS A C 1
ATOM 797 O O . HIS A 1 99 ? 10.443 7.386 3.224 1.00 97.94 99 HIS A O 1
ATOM 803 N N . MET A 1 100 ? 10.904 9.482 3.896 1.00 97.44 100 MET A N 1
ATOM 804 C CA . MET A 1 100 ? 12.360 9.320 3.875 1.00 97.44 100 MET A CA 1
ATOM 805 C C . MET A 1 100 ? 12.849 8.209 4.810 1.00 97.44 100 MET A C 1
ATOM 807 O O . MET A 1 100 ? 13.756 7.460 4.449 1.00 97.44 100 MET A O 1
ATOM 811 N N . GLN A 1 101 ? 12.268 8.076 6.006 1.00 97.12 101 GLN A N 1
ATOM 812 C CA . GLN A 1 101 ? 12.625 7.008 6.946 1.00 97.12 101 GLN A CA 1
ATOM 813 C C . GLN A 1 101 ? 12.329 5.626 6.361 1.00 97.12 101 GLN A C 1
ATOM 815 O O . GLN A 1 101 ? 13.189 4.744 6.402 1.00 97.12 101 GLN A O 1
ATOM 820 N N . VAL A 1 102 ? 11.136 5.448 5.787 1.00 98.12 102 VAL A N 1
ATOM 821 C CA . VAL A 1 102 ? 10.746 4.179 5.166 1.00 98.12 102 VAL A CA 1
ATOM 822 C C . VAL A 1 102 ? 11.616 3.890 3.946 1.00 98.12 102 VAL A C 1
ATOM 824 O O . VAL A 1 102 ? 12.170 2.797 3.850 1.00 98.12 102 VAL A O 1
ATOM 827 N N . ALA A 1 103 ? 11.818 4.873 3.066 1.00 98.00 103 ALA A N 1
ATOM 828 C CA . ALA A 1 103 ? 12.680 4.743 1.894 1.00 98.00 103 ALA A CA 1
ATOM 829 C C . ALA A 1 103 ? 14.090 4.264 2.285 1.00 98.00 103 ALA A C 1
ATOM 831 O O . ALA A 1 103 ? 14.557 3.241 1.782 1.00 98.00 103 ALA A O 1
ATOM 832 N N . ARG A 1 104 ? 14.723 4.922 3.266 1.00 97.31 104 ARG A N 1
ATOM 833 C CA . ARG A 1 104 ? 16.046 4.527 3.774 1.00 97.31 104 ARG A CA 1
ATOM 834 C C . ARG A 1 104 ? 16.053 3.119 4.364 1.00 97.31 104 ARG A C 1
ATOM 836 O O . ARG A 1 104 ? 16.970 2.362 4.070 1.00 97.31 104 ARG A O 1
ATOM 843 N N . SER A 1 105 ? 15.035 2.738 5.142 1.00 97.44 105 SER A N 1
ATOM 844 C CA . SER A 1 105 ? 14.958 1.382 5.720 1.00 97.44 105 SER A CA 1
ATOM 845 C C . SER A 1 105 ? 14.820 0.268 4.674 1.00 97.44 105 SER A C 1
ATOM 847 O O . SER A 1 105 ? 15.160 -0.881 4.951 1.00 97.44 105 SER A O 1
ATOM 849 N N . LEU A 1 106 ? 14.335 0.611 3.478 1.00 97.94 106 LEU A N 1
ATOM 850 C CA . LEU A 1 106 ? 14.164 -0.294 2.343 1.00 97.94 106 LEU A CA 1
ATOM 851 C C . LEU A 1 106 ? 15.338 -0.226 1.346 1.00 97.94 106 LEU A C 1
ATOM 853 O O . LEU A 1 106 ? 15.314 -0.926 0.334 1.00 97.94 106 LEU A O 1
ATOM 857 N N . GLY A 1 107 ? 16.364 0.587 1.623 1.00 97.19 107 GLY A N 1
ATOM 858 C CA . GLY A 1 107 ? 17.578 0.684 0.809 1.00 97.19 107 GLY A CA 1
ATOM 859 C C . GLY A 1 107 ? 17.497 1.700 -0.334 1.00 97.19 107 GLY A C 1
ATOM 860 O O . GLY A 1 107 ? 18.399 1.763 -1.163 1.00 97.19 107 GLY A O 1
ATOM 861 N N . TYR A 1 108 ? 16.455 2.535 -0.375 1.00 96.12 108 TYR A N 1
ATOM 862 C CA . TYR A 1 108 ? 16.339 3.658 -1.312 1.00 96.12 108 TYR A CA 1
ATOM 863 C C . TYR A 1 108 ? 17.200 4.839 -0.827 1.00 96.12 108 TYR A C 1
ATOM 865 O O . TYR A 1 108 ? 16.685 5.832 -0.314 1.00 96.12 108 TYR A O 1
ATOM 873 N N . VAL A 1 109 ? 18.528 4.683 -0.909 1.00 91.00 109 VAL A N 1
ATOM 874 C CA . VAL A 1 109 ? 19.518 5.695 -0.487 1.00 91.00 109 VAL A CA 1
ATOM 875 C C . VAL A 1 109 ? 19.930 6.571 -1.666 1.00 91.00 109 VAL A C 1
ATOM 877 O O . VAL A 1 109 ? 19.758 7.785 -1.618 1.00 91.00 109 VAL A O 1
ATOM 880 N N . ASP A 1 110 ? 20.397 5.941 -2.743 1.00 90.00 110 ASP A N 1
ATOM 881 C CA . ASP A 1 110 ? 20.870 6.634 -3.950 1.00 90.00 110 ASP A CA 1
ATOM 882 C C . ASP A 1 110 ? 19.762 6.833 -4.996 1.00 90.00 110 ASP A C 1
ATOM 884 O O . ASP A 1 110 ? 19.971 7.451 -6.036 1.00 90.00 110 ASP A O 1
ATOM 888 N N . HIS A 1 111 ? 18.576 6.279 -4.734 1.00 90.56 111 HIS A N 1
ATOM 889 C CA . HIS A 1 111 ? 17.435 6.291 -5.644 1.00 90.56 111 HIS A CA 1
ATOM 890 C C . HIS A 1 111 ? 16.174 6.680 -4.873 1.00 90.56 111 HIS A C 1
ATOM 892 O O . HIS A 1 111 ? 15.918 6.093 -3.820 1.00 90.56 111 HIS A O 1
ATOM 898 N N . PRO A 1 112 ? 15.356 7.621 -5.371 1.00 92.56 112 PRO A N 1
ATOM 899 C CA . PRO A 1 112 ? 14.123 7.999 -4.696 1.00 92.56 112 PRO A CA 1
ATOM 900 C C . PRO A 1 112 ? 13.084 6.868 -4.741 1.00 92.56 112 PRO A C 1
ATOM 902 O O . PRO A 1 112 ? 12.836 6.260 -5.783 1.00 92.56 112 PRO A O 1
ATOM 905 N N . LEU A 1 113 ? 12.418 6.619 -3.609 1.00 96.00 113 LEU A N 1
ATOM 906 C CA . LEU A 1 113 ? 11.220 5.781 -3.575 1.00 96.00 113 LEU A CA 1
ATOM 907 C C . LEU A 1 113 ? 10.034 6.578 -4.126 1.00 96.00 113 LEU A C 1
ATOM 909 O O . LEU A 1 113 ? 9.446 7.400 -3.421 1.00 96.00 113 LEU A O 1
ATOM 913 N N . HIS A 1 114 ? 9.665 6.327 -5.377 1.00 95.50 114 HIS A N 1
ATOM 914 C CA . HIS A 1 114 ? 8.516 6.979 -5.999 1.00 95.50 114 HIS A CA 1
ATOM 915 C C . HIS A 1 114 ? 7.191 6.406 -5.481 1.00 95.50 114 HIS A C 1
ATOM 917 O O . HIS A 1 114 ? 6.947 5.205 -5.569 1.00 95.50 114 HIS A O 1
ATOM 923 N N . ILE A 1 115 ? 6.303 7.279 -4.996 1.00 96.50 115 ILE A N 1
ATOM 924 C CA . ILE A 1 115 ? 4.954 6.891 -4.543 1.00 96.50 115 ILE A CA 1
ATOM 925 C C . ILE A 1 115 ? 3.895 6.932 -5.656 1.00 96.50 115 ILE A C 1
ATOM 927 O O . ILE A 1 115 ? 2.787 6.424 -5.490 1.00 96.50 115 ILE A O 1
ATOM 931 N N . ASN A 1 116 ? 4.240 7.540 -6.791 1.00 95.19 116 ASN A N 1
ATOM 932 C CA . ASN A 1 116 ? 3.402 7.650 -7.979 1.00 95.19 116 ASN A CA 1
ATOM 933 C C . ASN A 1 116 ? 4.074 6.944 -9.163 1.00 95.19 116 ASN A C 1
ATOM 935 O O . ASN A 1 116 ? 5.309 6.952 -9.241 1.00 95.19 116 ASN A O 1
ATOM 939 N N . PRO A 1 117 ? 3.296 6.398 -10.116 1.00 89.50 117 PRO A N 1
ATOM 940 C CA . PRO A 1 117 ? 3.834 5.885 -11.370 1.00 89.50 117 PRO A CA 1
ATOM 941 C C . PRO A 1 117 ? 4.732 6.921 -12.056 1.00 89.50 117 PRO A C 1
ATOM 943 O O . PRO A 1 117 ? 4.367 8.090 -12.157 1.00 89.50 117 PRO A O 1
ATOM 946 N N . GLN A 1 118 ? 5.903 6.485 -12.512 1.00 92.06 118 GLN A N 1
ATOM 947 C CA . GLN A 1 118 ? 6.852 7.325 -13.239 1.00 92.06 118 GLN A CA 1
ATOM 948 C C . GLN A 1 118 ? 6.741 7.090 -14.746 1.00 92.06 118 GLN A C 1
ATOM 950 O O . GLN A 1 118 ? 6.384 5.993 -15.186 1.00 92.06 118 GLN A O 1
ATOM 955 N N . ILE A 1 119 ? 7.092 8.110 -15.531 1.00 90.62 119 ILE A N 1
ATOM 956 C CA . ILE A 1 119 ? 7.292 7.964 -16.976 1.00 90.62 119 ILE A CA 1
ATOM 957 C C . ILE A 1 119 ? 8.513 7.066 -17.184 1.00 90.62 119 ILE A C 1
ATOM 959 O O . ILE A 1 119 ? 9.562 7.297 -16.587 1.00 90.62 119 ILE A O 1
ATOM 963 N N . ARG A 1 120 ? 8.364 6.021 -18.000 1.00 93.50 120 ARG A N 1
ATOM 964 C CA . ARG A 1 120 ? 9.410 5.023 -18.253 1.00 93.50 120 ARG A CA 1
ATOM 965 C C . ARG A 1 120 ? 10.149 5.315 -19.564 1.00 93.50 120 ARG A C 1
ATOM 967 O O . ARG A 1 120 ? 9.525 5.840 -20.485 1.00 93.50 120 ARG A O 1
ATOM 974 N N . PRO A 1 121 ? 11.439 4.949 -19.679 1.00 93.50 121 PRO A N 1
ATOM 975 C CA . PRO A 1 121 ? 12.222 4.157 -18.726 1.00 93.50 121 PRO A CA 1
ATOM 976 C C . PRO A 1 121 ? 12.716 4.960 -17.514 1.00 93.50 121 PRO A C 1
ATOM 978 O O . PRO A 1 121 ? 13.024 6.141 -17.628 1.00 93.50 121 PRO A O 1
ATOM 981 N N . VAL A 1 122 ? 12.833 4.294 -16.364 1.00 92.25 122 VAL A N 1
ATOM 982 C CA . VAL A 1 122 ? 13.416 4.865 -15.135 1.00 92.25 122 VAL A CA 1
ATOM 983 C C . VAL A 1 122 ? 14.682 4.121 -14.703 1.00 92.25 122 VAL A C 1
ATOM 985 O O . VAL A 1 122 ? 14.794 2.925 -14.992 1.00 92.25 122 VAL A O 1
ATOM 988 N N . PRO A 1 123 ? 15.622 4.774 -13.991 1.00 92.38 123 PRO A N 1
ATOM 989 C CA . PRO A 1 123 ? 16.729 4.082 -13.336 1.00 92.38 123 PRO A CA 1
ATOM 990 C C . PRO A 1 123 ? 16.214 2.994 -12.390 1.00 92.38 123 PRO A C 1
ATOM 992 O O . PRO A 1 123 ? 15.235 3.203 -11.673 1.00 92.38 123 PRO A O 1
ATOM 995 N N . ILE A 1 124 ? 16.871 1.835 -12.393 1.00 92.88 124 ILE A N 1
ATOM 996 C CA . ILE A 1 124 ? 16.478 0.699 -11.558 1.00 92.88 124 ILE A CA 1
ATOM 997 C C . ILE A 1 124 ? 17.376 0.695 -10.321 1.00 92.88 124 ILE A C 1
ATOM 999 O O . ILE A 1 124 ? 18.599 0.648 -10.476 1.00 92.88 124 ILE A O 1
ATOM 1003 N N . PRO A 1 125 ? 16.799 0.767 -9.109 1.00 91.62 125 PRO A N 1
ATOM 1004 C CA . PRO A 1 125 ? 17.580 0.789 -7.882 1.00 91.62 125 PRO A CA 1
ATOM 1005 C C . PRO A 1 125 ? 18.371 -0.509 -7.726 1.00 91.62 125 PRO A C 1
ATOM 1007 O O . PRO A 1 125 ? 17.903 -1.582 -8.090 1.00 91.62 125 PRO A O 1
ATOM 1010 N N . ASN A 1 126 ? 19.554 -0.433 -7.128 1.00 88.19 126 ASN A N 1
ATOM 1011 C CA . ASN A 1 126 ? 20.369 -1.602 -6.797 1.00 88.19 126 ASN A CA 1
ATOM 1012 C C . ASN A 1 126 ? 20.528 -1.708 -5.277 1.00 88.19 126 ASN A C 1
ATOM 1014 O O . ASN A 1 126 ? 20.440 -0.702 -4.579 1.00 88.19 126 ASN A O 1
ATOM 1018 N N . ASN A 1 127 ? 20.800 -2.916 -4.775 1.00 89.56 127 ASN A N 1
ATOM 1019 C CA . ASN A 1 127 ? 21.128 -3.165 -3.364 1.00 89.56 127 ASN A CA 1
ATOM 1020 C C . ASN A 1 127 ? 20.044 -2.713 -2.362 1.00 89.56 127 ASN A C 1
ATOM 1022 O O . ASN A 1 127 ? 20.352 -2.204 -1.286 1.00 89.56 127 ASN A O 1
ATOM 1026 N N . LEU A 1 128 ? 18.770 -2.914 -2.708 1.00 96.50 128 LEU A N 1
ATOM 1027 C CA . LEU A 1 128 ? 17.652 -2.685 -1.790 1.00 96.50 128 LEU A CA 1
ATOM 1028 C C . LEU A 1 128 ? 17.689 -3.679 -0.611 1.00 96.50 128 LEU A C 1
ATOM 1030 O O . LEU A 1 128 ? 18.263 -4.765 -0.708 1.00 96.50 128 LEU A O 1
ATOM 1034 N N . SER A 1 129 ? 17.054 -3.325 0.508 1.00 96.75 129 SER A N 1
ATOM 1035 C CA . SER A 1 129 ? 17.208 -4.034 1.792 1.00 96.75 129 SER A CA 1
ATOM 1036 C C . SER A 1 129 ? 15.944 -4.747 2.287 1.00 96.75 129 SER A C 1
ATOM 1038 O O . SER A 1 129 ? 15.761 -4.913 3.492 1.00 96.75 129 SER A O 1
ATOM 1040 N N . TYR A 1 130 ? 15.063 -5.194 1.385 1.00 97.50 130 TYR A N 1
ATOM 1041 C CA . TYR A 1 130 ? 13.826 -5.903 1.749 1.00 97.50 130 TYR A CA 1
ATOM 1042 C C . TYR A 1 130 ? 13.620 -7.220 0.981 1.00 97.50 130 TYR A C 1
ATOM 1044 O O . TYR A 1 130 ? 14.086 -7.352 -0.148 1.00 97.50 130 TYR A O 1
ATOM 1052 N N . PRO A 1 131 ? 12.906 -8.215 1.540 1.00 97.50 131 PRO A N 1
ATOM 1053 C CA . PRO A 1 131 ? 12.740 -9.519 0.897 1.00 97.50 131 PRO A CA 1
ATOM 1054 C C . PRO A 1 131 ? 12.138 -9.438 -0.512 1.00 97.50 131 PRO A C 1
ATOM 1056 O O . PRO A 1 131 ? 11.096 -8.823 -0.722 1.00 97.50 131 PRO A O 1
ATOM 1059 N N . GLY A 1 132 ? 12.774 -10.101 -1.480 1.00 96.56 132 GLY A N 1
ATOM 1060 C CA . GLY A 1 132 ? 12.285 -10.162 -2.860 1.00 96.56 132 GLY A CA 1
ATOM 1061 C C . GLY A 1 132 ? 12.535 -8.902 -3.693 1.00 96.56 132 GLY A C 1
ATOM 1062 O O . GLY A 1 132 ? 11.996 -8.809 -4.794 1.00 96.56 132 GLY A O 1
ATOM 1063 N N . TRP A 1 133 ? 13.355 -7.955 -3.230 1.00 97.12 133 TRP A N 1
ATOM 1064 C CA . TRP A 1 133 ? 13.680 -6.738 -3.982 1.00 97.12 133 TRP A CA 1
ATOM 1065 C C . TRP A 1 133 ? 14.236 -7.001 -5.392 1.00 97.12 133 TRP A C 1
ATOM 1067 O O . TRP A 1 133 ? 13.980 -6.226 -6.310 1.00 97.12 133 TRP A O 1
ATOM 1077 N N . GLN A 1 134 ? 14.927 -8.125 -5.608 1.00 96.81 134 GLN A N 1
ATOM 1078 C CA . GLN A 1 134 ? 15.402 -8.534 -6.933 1.00 96.81 134 GLN A CA 1
ATOM 1079 C C . GLN A 1 134 ? 14.240 -8.771 -7.908 1.00 96.81 134 GLN A C 1
ATOM 1081 O O . GLN A 1 134 ? 14.357 -8.486 -9.098 1.00 96.81 134 GLN A O 1
ATOM 1086 N N . LEU A 1 135 ? 13.101 -9.262 -7.407 1.00 96.12 135 LEU A N 1
ATOM 1087 C CA . LEU A 1 135 ? 11.889 -9.422 -8.204 1.00 96.12 135 LEU A CA 1
ATOM 1088 C C . LEU A 1 135 ? 11.256 -8.065 -8.521 1.00 96.12 135 LEU A C 1
ATOM 1090 O O . LEU A 1 135 ? 10.811 -7.867 -9.648 1.00 96.12 135 LEU A O 1
ATOM 1094 N N . THR A 1 136 ? 11.273 -7.112 -7.583 1.00 95.56 136 THR A N 1
ATOM 1095 C CA . THR A 1 136 ? 10.870 -5.724 -7.871 1.00 95.56 136 THR A CA 1
ATOM 1096 C C . THR A 1 136 ? 11.702 -5.143 -9.012 1.00 95.56 136 THR A C 1
ATOM 1098 O O . THR A 1 136 ? 11.137 -4.662 -9.991 1.00 95.56 136 THR A O 1
ATOM 1101 N N . ASN A 1 137 ? 13.026 -5.301 -8.958 1.00 95.44 137 ASN A N 1
ATOM 1102 C CA . ASN A 1 137 ? 13.916 -4.869 -10.034 1.00 95.44 137 ASN A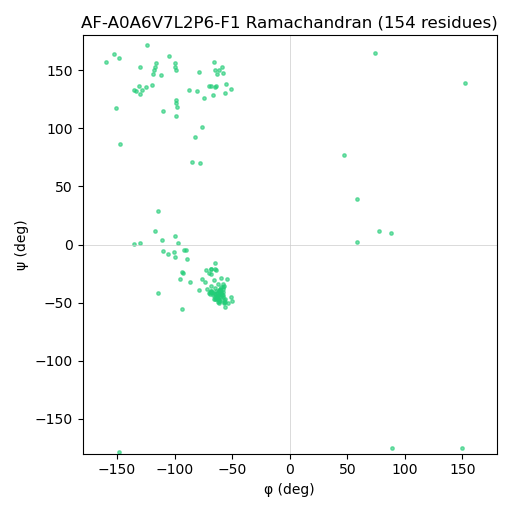 CA 1
ATOM 1103 C C . ASN A 1 137 ? 13.601 -5.549 -11.369 1.00 95.44 137 ASN A C 1
ATOM 1105 O O . ASN A 1 137 ? 13.610 -4.893 -12.408 1.00 95.44 137 ASN A O 1
ATOM 1109 N N . GLY A 1 138 ? 13.314 -6.854 -11.356 1.00 96.50 138 GLY A N 1
ATOM 1110 C CA . GLY A 1 138 ? 12.902 -7.590 -12.553 1.00 96.50 138 GLY A CA 1
ATOM 1111 C C . GLY A 1 138 ? 11.618 -7.032 -13.175 1.00 96.50 138 GLY A C 1
ATOM 1112 O O . GLY A 1 138 ? 11.536 -6.886 -14.395 1.00 96.50 138 GLY A O 1
ATOM 1113 N N . ILE A 1 139 ? 10.640 -6.654 -12.347 1.00 95.62 139 ILE A N 1
ATOM 1114 C CA . ILE A 1 139 ? 9.409 -5.999 -12.805 1.00 95.62 139 ILE A CA 1
ATOM 1115 C C . ILE A 1 139 ? 9.702 -4.607 -13.375 1.00 95.62 139 ILE A C 1
ATOM 1117 O O . ILE A 1 139 ? 9.172 -4.268 -14.431 1.00 95.62 139 ILE A O 1
ATOM 1121 N N . ASP A 1 140 ? 10.568 -3.813 -12.747 1.00 95.38 140 ASP A N 1
ATOM 1122 C CA . ASP A 1 140 ? 10.954 -2.506 -13.288 1.00 95.38 140 ASP A CA 1
ATOM 1123 C C . ASP A 1 140 ? 11.695 -2.616 -14.628 1.00 95.38 140 ASP A C 1
ATOM 1125 O O . ASP A 1 140 ? 11.400 -1.855 -15.555 1.00 95.38 140 ASP A O 1
ATOM 1129 N N . TRP A 1 141 ? 12.581 -3.607 -14.773 1.00 96.56 141 TRP A N 1
ATOM 1130 C CA . TRP A 1 141 ? 13.215 -3.956 -16.048 1.00 96.56 141 TRP A CA 1
ATOM 1131 C C . TRP A 1 141 ? 12.176 -4.293 -17.115 1.00 96.56 141 TRP A C 1
ATOM 1133 O O . TRP A 1 141 ? 12.211 -3.724 -18.209 1.00 96.56 141 TRP A O 1
ATOM 1143 N N . TYR A 1 142 ? 11.229 -5.177 -16.791 1.00 95.94 142 TYR A N 1
ATOM 1144 C CA . TYR A 1 142 ? 10.148 -5.563 -17.694 1.00 95.94 142 TYR A CA 1
ATOM 1145 C C . TYR A 1 142 ? 9.312 -4.357 -18.133 1.00 95.94 142 TYR A C 1
ATOM 1147 O O . TYR A 1 142 ? 9.034 -4.198 -19.320 1.00 95.94 142 TYR A O 1
ATOM 1155 N N . LEU A 1 143 ? 8.937 -3.479 -17.203 1.00 95.62 143 LEU A N 1
ATOM 1156 C CA . LEU A 1 143 ? 8.120 -2.311 -17.516 1.00 95.62 143 LEU A CA 1
ATOM 1157 C C . LEU A 1 143 ? 8.877 -1.290 -18.373 1.00 95.62 143 LEU A C 1
ATOM 1159 O O . LEU A 1 143 ? 8.296 -0.740 -19.306 1.00 95.62 143 LEU A O 1
ATOM 1163 N N . ASN A 1 144 ? 10.166 -1.062 -18.105 1.00 96.44 144 ASN A N 1
ATOM 1164 C CA . ASN A 1 144 ? 11.009 -0.216 -18.952 1.00 96.44 144 ASN A CA 1
ATOM 1165 C C . ASN A 1 144 ? 11.116 -0.778 -20.378 1.00 96.44 144 ASN A C 1
ATOM 1167 O O . ASN A 1 144 ? 10.975 -0.032 -21.348 1.00 96.44 144 ASN A O 1
ATOM 1171 N N . PHE A 1 145 ? 11.337 -2.090 -2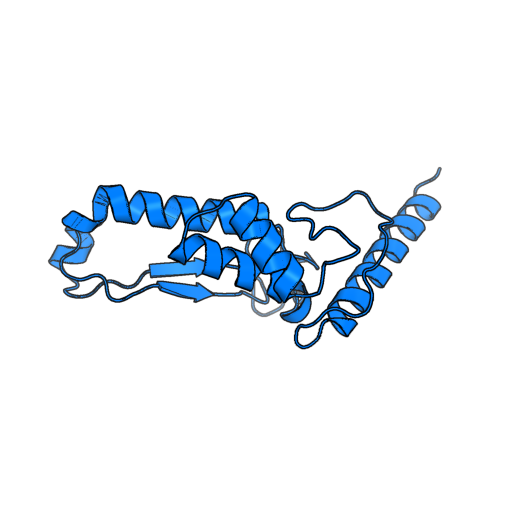0.505 1.00 96.69 145 PHE A N 1
ATOM 1172 C CA . PHE A 1 145 ? 11.385 -2.773 -21.796 1.00 96.69 145 PHE A CA 1
ATOM 1173 C C . PHE A 1 145 ? 10.053 -2.658 -22.543 1.00 96.69 145 PHE A C 1
ATOM 1175 O O . PHE A 1 145 ? 10.044 -2.257 -23.704 1.00 96.69 145 PHE A O 1
ATOM 1182 N N . LYS A 1 146 ? 8.935 -2.952 -21.868 1.00 94.69 146 LYS A N 1
ATOM 1183 C CA . LYS A 1 146 ? 7.590 -2.886 -22.444 1.00 94.69 146 LYS A CA 1
ATOM 1184 C C . LYS A 1 146 ? 7.287 -1.497 -23.005 1.00 94.69 146 LYS A C 1
ATOM 1186 O O . LYS A 1 146 ? 6.905 -1.395 -24.160 1.00 94.69 146 LYS A O 1
ATOM 1191 N N . THR A 1 147 ? 7.529 -0.432 -22.237 1.00 93.62 147 THR A N 1
ATOM 1192 C CA . THR A 1 147 ? 7.302 0.944 -22.711 1.00 93.62 147 THR A CA 1
ATOM 1193 C C . THR A 1 147 ? 8.158 1.283 -23.931 1.00 93.62 147 THR A C 1
ATOM 1195 O O . THR A 1 147 ? 7.661 1.891 -24.874 1.00 93.62 147 THR A O 1
ATOM 1198 N N . LYS A 1 148 ? 9.433 0.869 -23.947 1.00 92.50 148 LYS A N 1
ATOM 1199 C CA . LYS A 1 148 ? 10.307 1.076 -25.111 1.00 92.50 148 LYS A CA 1
ATOM 1200 C C . LYS A 1 148 ? 9.796 0.322 -26.341 1.00 92.50 148 LYS A C 1
ATOM 1202 O O . LYS A 1 148 ? 9.795 0.882 -27.430 1.00 92.50 148 LYS A O 1
ATOM 1207 N N . PHE A 1 149 ? 9.384 -0.932 -26.168 1.00 93.81 149 PHE A N 1
ATOM 1208 C CA . PHE A 1 149 ? 8.836 -1.759 -27.240 1.00 93.81 149 PHE A CA 1
ATOM 1209 C C . PHE A 1 149 ? 7.542 -1.161 -27.804 1.00 93.81 149 PHE A C 1
ATOM 1211 O O . PHE A 1 149 ? 7.451 -0.960 -29.011 1.00 93.81 149 PHE A O 1
ATOM 1218 N N . ASP A 1 150 ? 6.593 -0.793 -26.939 1.00 92.00 150 ASP A N 1
ATOM 1219 C CA . ASP A 1 150 ? 5.332 -0.160 -27.339 1.00 92.00 150 ASP A CA 1
ATOM 1220 C C . ASP A 1 150 ? 5.589 1.147 -28.111 1.00 92.00 150 ASP A C 1
ATOM 1222 O O . ASP A 1 150 ? 4.906 1.428 -29.092 1.00 92.00 150 ASP A O 1
ATOM 1226 N N . GLY A 1 151 ? 6.599 1.927 -27.713 1.00 90.12 151 GLY A N 1
ATOM 1227 C CA . GLY A 1 151 ? 6.991 3.145 -28.424 1.00 90.12 151 GLY A CA 1
ATOM 1228 C C . GLY A 1 151 ? 7.545 2.901 -29.832 1.00 90.12 151 GLY A C 1
ATOM 1229 O O . GLY A 1 151 ? 7.351 3.746 -30.693 1.00 90.12 151 GLY A O 1
ATOM 1230 N N . ILE A 1 152 ? 8.200 1.761 -30.075 1.00 91.44 152 ILE A N 1
ATOM 1231 C CA . ILE A 1 152 ? 8.717 1.376 -31.402 1.00 91.44 152 ILE A CA 1
ATOM 1232 C C . ILE A 1 152 ? 7.596 0.825 -32.289 1.00 91.44 152 ILE A C 1
ATOM 1234 O O . ILE A 1 152 ? 7.575 1.077 -33.486 1.00 91.44 152 ILE A O 1
ATOM 1238 N N . VAL A 1 153 ? 6.678 0.043 -31.720 1.00 92.62 153 VAL A N 1
ATOM 1239 C CA . VAL A 1 153 ? 5.594 -0.588 -32.490 1.00 92.62 153 VAL A CA 1
ATOM 1240 C C . VAL A 1 153 ? 4.529 0.421 -32.908 1.00 92.62 153 VAL A C 1
ATOM 1242 O O . VAL A 1 153 ? 3.926 0.255 -33.959 1.00 92.62 153 VAL A O 1
ATOM 1245 N N . ASN A 1 154 ? 4.294 1.454 -32.097 1.00 88.44 154 ASN A N 1
ATOM 1246 C CA . ASN A 1 154 ? 3.266 2.463 -32.361 1.00 88.44 154 ASN A CA 1
ATOM 1247 C C . ASN A 1 154 ? 3.825 3.756 -32.983 1.00 88.44 154 ASN A C 1
ATOM 1249 O O . ASN A 1 154 ? 3.097 4.742 -33.072 1.00 88.44 154 ASN A O 1
ATOM 1253 N N . SER A 1 155 ? 5.108 3.791 -33.356 1.00 78.75 155 SER A N 1
ATOM 1254 C CA . SER A 1 155 ? 5.693 4.912 -34.097 1.00 78.75 155 SER A CA 1
ATOM 1255 C C . SER A 1 155 ? 5.453 4.742 -35.600 1.00 78.75 155 SER A C 1
ATOM 1257 O O . SER A 1 155 ? 6.391 4.429 -36.333 1.00 78.75 155 SER A O 1
ATOM 1259 N N . ASP A 1 156 ? 4.201 4.916 -36.021 1.00 57.88 156 ASP A N 1
ATOM 1260 C CA . ASP A 1 156 ? 3.809 5.180 -37.413 1.00 57.88 156 ASP A CA 1
ATOM 1261 C C . ASP A 1 156 ? 3.517 6.680 -37.589 1.00 57.88 156 ASP A C 1
ATOM 1263 O O . ASP A 1 156 ? 2.717 7.229 -36.791 1.00 57.88 156 ASP A O 1
#

InterPro domains:
  IPR038901 Hexosaminidase D-like [PTHR21040] (1-154)

Nearest PDB structures (foldseek):
  8qk1-assembly1_A  TM=8.334E-01  e=1.068E-08  Trichuris suis

Mean predicted aligned error: 3.88 Å

Secondary structure (DSSP, 8-state):
-HHHHHTT-SSEEEEEEEESSS-TT-SS--HHHHHHHHHHHHHHHHHHGGG-S-EEEEEEEE-S-SSSSSPP-S-HHHHHHHHHHHHHHHHH---HHHHHHHHHHTT-SSS---SSPPPSS-PPP-S--STTHHHHHHHHHHHHHHHHHHHHHT--

pLDDT: mean 94.07, std 4.44, range [57.88, 98.56]